Protein AF-A0A5R1NXG4-F1 (afdb_monomer_lite)

Radius of gyration: 17.3 Å; chains: 1; bounding box: 42×16×55 Å

Secondary structure (DSSP, 8-state):
-EEEEEE-HHHHHHHHHHHHHSSS-EEEEEEEEEEPTT-TT-EEEEEEEEE---PPPP-----

pLDDT: mean 86.78, std 11.95, range [50.22, 96.69]

Structure (mmCIF, N/CA/C/O backbone):
data_AF-A0A5R1NXG4-F1
#
_entry.id   AF-A0A5R1NXG4-F1
#
loop_
_atom_site.group_PDB
_atom_site.id
_atom_site.type_symbol
_atom_site.label_atom_id
_atom_site.label_alt_id
_atom_site.label_comp_id
_atom_site.label_asym_id
_atom_site.label_entity_id
_atom_site.label_seq_id
_atom_site.pdbx_PDB_ins_code
_atom_site.Cartn_x
_atom_site.Cartn_y
_atom_site.Cartn_z
_atom_site.occupancy
_atom_site.B_iso_or_equiv
_atom_site.auth_seq_id
_atom_site.auth_comp_id
_atom_site.auth_asym_id
_atom_site.auth_atom_id
_atom_site.pdbx_PDB_model_num
ATOM 1 N N . MET A 1 1 ? -6.350 -6.610 4.679 1.00 85.06 1 MET A N 1
ATOM 2 C CA . MET A 1 1 ? -6.814 -5.902 3.462 1.00 85.06 1 MET A CA 1
ATOM 3 C C . MET A 1 1 ? -5.605 -5.746 2.554 1.00 85.06 1 MET A C 1
ATOM 5 O O . MET A 1 1 ? -4.512 -5.608 3.091 1.00 85.06 1 MET A O 1
ATOM 9 N N . GLN A 1 2 ? -5.763 -5.834 1.235 1.00 90.00 2 GLN A N 1
ATOM 10 C CA . GLN A 1 2 ? -4.645 -5.751 0.293 1.00 90.00 2 GLN A CA 1
ATOM 11 C C . GLN A 1 2 ? -5.006 -4.810 -0.853 1.00 90.00 2 GLN A C 1
ATOM 13 O O . GLN A 1 2 ? -6.116 -4.873 -1.376 1.00 90.00 2 GLN A O 1
ATOM 18 N N . VAL A 1 3 ? -4.071 -3.938 -1.217 1.00 90.75 3 VAL A N 1
ATOM 19 C CA . VAL A 1 3 ? -4.224 -2.945 -2.278 1.00 90.75 3 VAL A CA 1
ATOM 20 C C . VAL A 1 3 ? -3.020 -3.033 -3.199 1.00 90.75 3 VAL A C 1
ATOM 22 O O . VAL A 1 3 ? -1.884 -3.098 -2.733 1.00 90.75 3 VAL A O 1
ATOM 25 N N . THR A 1 4 ? -3.269 -3.005 -4.503 1.00 93.88 4 THR A N 1
ATOM 26 C CA . THR A 1 4 ? -2.220 -2.960 -5.519 1.00 93.88 4 THR A CA 1
ATOM 27 C C . THR A 1 4 ? -2.292 -1.627 -6.248 1.00 93.88 4 THR A C 1
ATOM 29 O O . THR A 1 4 ? -3.350 -1.260 -6.756 1.00 93.88 4 THR A O 1
ATOM 32 N N . VAL A 1 5 ? -1.180 -0.896 -6.283 1.00 94.56 5 VAL A N 1
ATOM 33 C CA . VAL A 1 5 ? -1.063 0.404 -6.956 1.00 94.56 5 VAL A CA 1
ATOM 34 C C . VAL A 1 5 ? 0.138 0.406 -7.888 1.00 94.56 5 VAL A C 1
ATOM 36 O O . VAL A 1 5 ? 1.156 -0.218 -7.605 1.00 94.56 5 VAL A O 1
ATOM 39 N N . THR A 1 6 ? 0.035 1.121 -9.004 1.00 96.44 6 THR A N 1
ATOM 40 C CA . THR A 1 6 ? 1.159 1.341 -9.918 1.00 96.44 6 THR A CA 1
ATOM 41 C C . THR A 1 6 ? 1.527 2.817 -9.909 1.00 96.44 6 THR A C 1
ATOM 43 O O . THR A 1 6 ? 0.655 3.664 -10.075 1.00 96.44 6 THR A O 1
ATOM 46 N N . GLY A 1 7 ? 2.806 3.118 -9.710 1.00 95.00 7 GLY A N 1
ATOM 47 C CA . GLY A 1 7 ? 3.323 4.483 -9.630 1.00 95.00 7 GLY A CA 1
ATOM 48 C C . GLY A 1 7 ? 4.841 4.489 -9.508 1.00 95.00 7 GLY A C 1
ATOM 49 O O . GLY A 1 7 ? 5.470 3.429 -9.468 1.00 95.00 7 GLY A O 1
ATOM 50 N N . SER A 1 8 ? 5.460 5.666 -9.462 1.00 96.12 8 SER A N 1
ATOM 51 C CA . SER A 1 8 ? 6.873 5.749 -9.097 1.00 96.12 8 SER A CA 1
ATOM 52 C C . SER A 1 8 ? 7.057 5.282 -7.653 1.00 96.12 8 SER A C 1
ATOM 54 O O . SER A 1 8 ? 6.137 5.329 -6.834 1.00 96.12 8 SER A O 1
ATOM 56 N N . TYR A 1 9 ? 8.265 4.842 -7.305 1.00 93.62 9 TYR A N 1
ATOM 57 C CA . TYR A 1 9 ? 8.539 4.405 -5.935 1.00 93.62 9 TYR A CA 1
ATOM 58 C C . TYR A 1 9 ? 8.265 5.515 -4.902 1.00 93.62 9 TYR A C 1
ATOM 60 O O . TYR A 1 9 ? 7.751 5.236 -3.823 1.00 93.62 9 TYR A O 1
ATOM 68 N N . ALA A 1 10 ? 8.539 6.777 -5.254 1.00 95.88 10 ALA A N 1
ATOM 69 C CA . ALA A 1 10 ? 8.259 7.926 -4.396 1.00 95.88 10 ALA A CA 1
ATOM 70 C C . ALA A 1 10 ? 6.752 8.118 -4.151 1.00 95.88 10 ALA A C 1
ATOM 72 O O . ALA A 1 10 ? 6.343 8.286 -3.007 1.00 95.88 10 ALA A O 1
ATOM 73 N N . GLU A 1 11 ? 5.926 8.023 -5.197 1.00 96.19 11 GLU A N 1
ATOM 74 C CA . GLU A 1 11 ? 4.462 8.128 -5.078 1.00 96.19 11 GLU A CA 1
ATOM 75 C C . GLU A 1 11 ? 3.868 6.983 -4.248 1.00 96.19 11 GLU A C 1
ATOM 77 O O . GLU A 1 11 ? 2.942 7.189 -3.467 1.00 96.19 11 GLU A O 1
ATOM 82 N N . VAL A 1 12 ? 4.423 5.772 -4.366 1.00 95.69 12 VAL A N 1
ATOM 83 C CA . VAL A 1 12 ? 4.006 4.631 -3.538 1.00 95.69 12 VAL A CA 1
ATOM 84 C C . VAL A 1 12 ? 4.303 4.882 -2.060 1.00 95.69 12 VAL A C 1
ATOM 86 O O . VAL A 1 12 ? 3.468 4.579 -1.208 1.00 95.69 12 VAL A O 1
ATOM 89 N N . LEU A 1 13 ? 5.476 5.433 -1.737 1.00 94.75 13 LEU A N 1
ATOM 90 C CA . LEU A 1 13 ? 5.828 5.760 -0.354 1.00 94.75 13 LEU A CA 1
ATOM 91 C C . LEU A 1 13 ? 4.958 6.885 0.213 1.00 94.75 13 LEU A C 1
ATOM 93 O O . LEU A 1 13 ? 4.543 6.792 1.367 1.00 94.75 13 LEU A O 1
ATOM 97 N N . ASP A 1 14 ? 4.645 7.901 -0.591 1.00 95.06 14 ASP A N 1
ATOM 98 C CA . ASP A 1 14 ? 3.718 8.970 -0.207 1.00 95.06 14 ASP A CA 1
ATOM 99 C C . ASP A 1 14 ? 2.323 8.407 0.108 1.00 95.06 14 ASP A C 1
ATOM 101 O O . ASP A 1 14 ? 1.754 8.679 1.166 1.00 95.06 14 ASP A O 1
ATOM 105 N N . PHE A 1 15 ? 1.824 7.499 -0.735 1.00 93.25 15 PHE A N 1
ATOM 106 C CA . PHE A 1 15 ? 0.559 6.810 -0.492 1.00 93.25 15 PHE A CA 1
ATOM 107 C C . PHE A 1 15 ? 0.569 5.994 0.814 1.00 93.25 15 PHE A C 1
ATOM 109 O O . PHE A 1 15 ? -0.381 6.063 1.597 1.00 93.25 15 PHE A O 1
ATOM 116 N N . VAL A 1 16 ? 1.645 5.248 1.092 1.00 93.00 16 VAL A N 1
ATOM 117 C CA . VAL A 1 16 ? 1.806 4.496 2.352 1.00 93.00 16 VAL A CA 1
ATOM 118 C C . VAL A 1 16 ? 1.843 5.434 3.561 1.00 93.00 16 VAL A C 1
ATOM 120 O O . VAL A 1 16 ? 1.213 5.142 4.581 1.00 93.00 16 VAL A O 1
ATOM 123 N N . ALA A 1 17 ? 2.537 6.568 3.453 1.00 91.88 17 ALA A N 1
ATOM 124 C CA . ALA A 1 17 ? 2.571 7.579 4.504 1.00 91.88 17 ALA A CA 1
ATOM 125 C C . ALA A 1 17 ? 1.173 8.168 4.757 1.00 91.88 17 ALA A C 1
ATOM 127 O O . ALA A 1 17 ? 0.756 8.290 5.910 1.00 91.88 17 ALA A O 1
ATOM 128 N N . GLY A 1 18 ? 0.411 8.444 3.696 1.00 91.69 18 GLY A N 1
ATOM 129 C CA . GLY A 1 18 ? -0.977 8.896 3.785 1.00 91.69 18 GLY A CA 1
ATOM 130 C C . GLY A 1 18 ? -1.898 7.884 4.471 1.00 91.69 18 GLY A C 1
ATOM 131 O O . GLY A 1 18 ? -2.720 8.270 5.303 1.00 91.69 18 GLY A O 1
ATOM 132 N N . LEU A 1 19 ? -1.732 6.585 4.191 1.00 89.19 19 LEU A N 1
ATOM 133 C CA . LEU A 1 19 ? -2.483 5.526 4.877 1.00 89.19 19 LEU A CA 1
ATOM 134 C C . LEU A 1 19 ? -2.207 5.503 6.388 1.00 89.19 19 LEU A C 1
ATOM 136 O O . LEU A 1 19 ? -3.142 5.345 7.168 1.00 89.19 19 LEU A O 1
ATOM 140 N N . GLN A 1 20 ? -0.950 5.685 6.795 1.00 87.75 20 GLN A N 1
ATOM 141 C CA . GLN A 1 20 ? -0.521 5.643 8.201 1.00 87.75 20 GLN A CA 1
ATOM 142 C C . GLN A 1 20 ? -0.822 6.937 8.974 1.00 87.75 20 GLN A C 1
ATOM 144 O O . GLN A 1 20 ? -1.009 6.902 10.186 1.00 87.75 20 GLN A O 1
ATOM 149 N N . SER A 1 21 ? -0.881 8.081 8.289 1.00 87.81 21 SER A N 1
ATOM 150 C CA . SER A 1 21 ? -1.179 9.392 8.886 1.00 87.81 21 SER A CA 1
ATOM 151 C C . SER A 1 21 ? -2.668 9.770 8.829 1.00 87.81 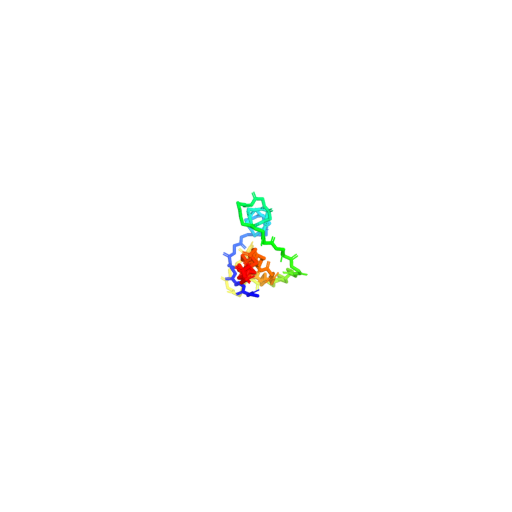21 SER A C 1
ATOM 153 O O . SER A 1 21 ? -3.051 10.858 9.272 1.00 87.81 21 SER A O 1
ATOM 155 N N . GLY A 1 22 ? -3.512 8.923 8.238 1.00 80.81 22 GLY A N 1
ATOM 156 C CA . GLY A 1 22 ? -4.936 9.184 8.058 1.00 80.81 22 GLY A CA 1
ATOM 157 C C . GLY A 1 22 ? -5.742 9.162 9.362 1.00 80.81 22 GLY A C 1
ATOM 158 O O . GLY A 1 22 ? -5.304 8.694 10.407 1.00 80.81 22 GLY A O 1
ATOM 159 N N . SER A 1 23 ? -6.995 9.621 9.294 1.00 78.00 23 SER A N 1
ATOM 160 C CA . SER A 1 23 ? -7.920 9.662 10.444 1.00 78.00 23 SER A CA 1
ATOM 161 C C . SER A 1 23 ? -8.410 8.278 10.895 1.00 78.00 23 SER A C 1
ATOM 163 O O . SER A 1 23 ? -9.105 8.159 11.903 1.00 78.00 23 SER A O 1
ATOM 165 N N . ARG A 1 24 ? -8.124 7.232 10.112 1.00 79.69 24 ARG A N 1
ATOM 166 C CA . ARG A 1 24 ? -8.487 5.843 10.405 1.00 79.69 24 ARG A CA 1
ATOM 167 C C . ARG A 1 24 ? -7.251 5.125 10.917 1.00 79.69 24 ARG A C 1
ATOM 169 O O . ARG A 1 24 ? -6.183 5.269 10.337 1.00 79.69 24 ARG A O 1
ATOM 176 N N . LEU A 1 25 ? -7.421 4.301 11.948 1.00 82.38 25 LEU A N 1
ATOM 177 C CA . LEU A 1 25 ? -6.365 3.409 12.412 1.00 82.38 25 LEU A CA 1
ATOM 178 C C . LEU A 1 25 ? -6.123 2.333 11.347 1.00 82.38 25 LEU A C 1
ATOM 180 O O . LEU A 1 25 ? -6.832 1.326 11.287 1.00 82.38 25 LEU A O 1
ATOM 184 N N . PHE A 1 26 ? -5.149 2.583 10.479 1.00 86.19 26 PHE A N 1
ATOM 185 C CA . PHE A 1 26 ? -4.702 1.653 9.455 1.00 86.19 26 PHE A CA 1
ATOM 186 C C . PHE A 1 26 ? -3.245 1.295 9.723 1.00 86.19 26 PHE A C 1
ATOM 188 O O . PHE A 1 26 ? -2.368 2.147 9.631 1.00 86.19 26 PHE A O 1
ATOM 195 N N . LEU A 1 27 ? -2.984 0.028 10.034 1.00 89.38 27 LEU A N 1
ATOM 196 C CA . LEU A 1 27 ? -1.626 -0.478 10.171 1.00 89.38 27 LEU A CA 1
ATOM 197 C C . LEU A 1 27 ? -1.237 -1.183 8.878 1.00 89.38 27 LEU A C 1
ATOM 199 O O . LEU A 1 27 ? -1.773 -2.242 8.563 1.00 89.38 27 LEU A O 1
ATOM 203 N N . VAL A 1 28 ? -0.293 -0.611 8.144 1.00 91.38 28 VAL A N 1
ATOM 204 C CA . VAL A 1 28 ? 0.406 -1.311 7.063 1.00 91.38 28 VAL A CA 1
ATOM 205 C C . VAL A 1 28 ? 1.306 -2.372 7.691 1.00 91.38 28 VAL A C 1
ATOM 207 O O . VAL A 1 28 ? 2.166 -2.040 8.504 1.00 91.38 28 VAL A O 1
ATOM 210 N N . ASP A 1 29 ? 1.095 -3.633 7.319 1.00 92.50 29 ASP A N 1
ATOM 211 C CA . ASP A 1 29 ? 1.886 -4.775 7.792 1.00 92.50 29 ASP A CA 1
ATOM 212 C C . ASP A 1 29 ? 2.904 -5.258 6.747 1.00 92.50 29 ASP A C 1
ATOM 214 O O . ASP A 1 29 ? 3.920 -5.853 7.103 1.00 92.50 29 ASP A O 1
ATOM 218 N N . GLY A 1 30 ? 2.683 -4.937 5.466 1.00 92.88 30 GLY A N 1
ATOM 219 C CA . GLY A 1 30 ? 3.586 -5.332 4.392 1.00 92.88 30 GLY A CA 1
ATOM 220 C C . GLY A 1 30 ? 3.531 -4.423 3.168 1.00 92.88 30 GLY A C 1
ATOM 221 O O . GLY A 1 30 ? 2.470 -3.943 2.770 1.00 92.88 30 GLY A O 1
ATOM 222 N N . LEU A 1 31 ? 4.693 -4.232 2.543 1.00 94.44 31 LEU A N 1
ATOM 223 C CA . LEU A 1 31 ? 4.869 -3.561 1.257 1.00 94.44 31 LEU A CA 1
ATOM 224 C C . LEU A 1 31 ? 5.779 -4.427 0.379 1.00 94.44 31 LEU A C 1
ATOM 226 O O . LEU A 1 31 ? 6.938 -4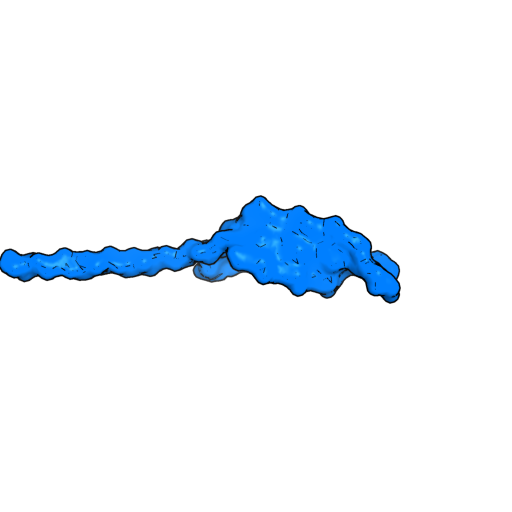.647 0.719 1.00 94.44 31 LEU A O 1
ATOM 230 N N . GLY A 1 32 ? 5.264 -4.896 -0.753 1.00 95.25 32 GLY A N 1
ATOM 231 C CA . GLY A 1 32 ? 6.052 -5.543 -1.800 1.00 95.25 32 GLY A CA 1
ATOM 232 C C . GLY A 1 32 ? 6.052 -4.689 -3.059 1.00 95.25 32 GLY A C 1
ATOM 233 O O . GLY A 1 32 ? 4.995 -4.227 -3.475 1.00 95.25 32 GLY A O 1
ATOM 234 N N . THR A 1 33 ? 7.207 -4.479 -3.683 1.00 95.44 33 THR A N 1
ATOM 235 C CA . THR A 1 33 ? 7.318 -3.729 -4.940 1.00 95.44 33 THR A CA 1
ATOM 236 C C . THR A 1 33 ? 7.985 -4.582 -6.007 1.00 95.44 33 THR A C 1
ATOM 238 O O . THR A 1 33 ? 8.985 -5.254 -5.763 1.00 95.44 33 THR A O 1
ATOM 241 N N . VAL A 1 34 ? 7.420 -4.564 -7.210 1.00 96.06 34 VAL A N 1
ATOM 242 C CA . VAL A 1 34 ? 8.005 -5.190 -8.401 1.00 96.06 34 VAL A CA 1
ATOM 243 C C . VAL A 1 34 ? 8.012 -4.182 -9.541 1.00 96.06 34 VAL A C 1
ATOM 245 O O . VAL A 1 34 ? 7.164 -3.294 -9.582 1.00 96.06 34 VAL A O 1
ATOM 248 N N . ALA A 1 35 ? 8.961 -4.286 -10.469 1.00 94.81 35 ALA A N 1
ATOM 249 C CA . ALA A 1 35 ? 8.974 -3.413 -11.641 1.00 94.81 35 ALA A CA 1
ATOM 250 C C . ALA A 1 35 ? 7.677 -3.590 -12.447 1.00 94.81 35 ALA A C 1
ATOM 252 O O . ALA A 1 35 ? 7.252 -4.720 -12.706 1.00 94.81 35 ALA A O 1
ATOM 253 N N . ALA A 1 36 ? 7.042 -2.482 -12.832 1.00 93.94 36 ALA A N 1
ATOM 254 C CA . ALA A 1 36 ? 5.824 -2.535 -13.626 1.00 93.94 36 ALA A CA 1
ATOM 255 C C . ALA A 1 36 ? 6.169 -2.948 -15.075 1.00 93.94 36 ALA A C 1
ATOM 257 O O . ALA A 1 36 ? 6.977 -2.284 -15.735 1.00 93.94 36 ALA A O 1
ATOM 258 N N . PRO A 1 37 ? 5.597 -4.047 -15.599 1.00 92.25 37 PRO A N 1
ATOM 259 C CA . PRO A 1 37 ? 5.927 -4.524 -16.936 1.00 92.25 37 PRO A CA 1
ATOM 260 C C . PRO A 1 37 ? 5.470 -3.516 -17.995 1.00 92.25 37 PRO A C 1
ATOM 262 O O . PRO A 1 37 ? 4.329 -3.063 -17.985 1.00 92.25 37 PRO A O 1
ATOM 265 N N . GLY A 1 38 ? 6.369 -3.160 -18.916 1.00 91.19 38 GLY A N 1
ATOM 266 C CA . GLY A 1 38 ? 6.084 -2.200 -19.991 1.00 91.19 38 GLY A CA 1
ATOM 267 C C . GLY A 1 38 ? 6.044 -0.730 -19.555 1.00 91.19 38 GLY A C 1
ATOM 268 O O . GLY A 1 38 ? 5.743 0.130 -20.378 1.00 91.19 38 GLY A O 1
ATOM 269 N N . LEU A 1 39 ? 6.365 -0.431 -18.292 1.00 91.69 39 LEU A N 1
ATOM 270 C CA . LEU A 1 39 ? 6.281 0.905 -17.702 1.00 91.69 39 LEU A CA 1
ATOM 271 C C . LEU A 1 39 ? 7.613 1.263 -17.014 1.00 91.69 39 LEU A C 1
ATOM 273 O O . LEU A 1 39 ? 7.767 1.069 -15.805 1.00 91.69 39 LEU A O 1
ATOM 277 N N . PRO A 1 40 ? 8.614 1.748 -17.772 1.00 90.25 40 PRO A N 1
ATOM 278 C CA . PRO A 1 40 ? 9.940 2.019 -17.231 1.00 90.25 40 PRO A CA 1
ATOM 279 C C . PRO A 1 40 ? 9.890 3.104 -16.149 1.00 90.25 40 PRO A C 1
ATOM 281 O O . PRO A 1 40 ? 9.262 4.145 -16.324 1.00 90.25 40 PRO A O 1
ATOM 284 N N . GLY A 1 41 ? 10.572 2.857 -15.029 1.00 90.69 41 GLY A N 1
ATOM 285 C CA . GLY A 1 41 ? 10.619 3.779 -13.887 1.00 90.69 41 GLY A CA 1
ATOM 286 C C . GLY A 1 41 ? 9.420 3.696 -12.936 1.00 90.69 41 GLY A C 1
ATOM 287 O O . GLY A 1 41 ? 9.438 4.352 -11.895 1.00 90.69 41 GLY A O 1
ATOM 288 N N . LEU A 1 42 ? 8.415 2.870 -13.246 1.00 95.44 42 LEU A N 1
ATOM 289 C CA . LEU A 1 42 ? 7.264 2.625 -12.380 1.00 95.44 42 LEU A CA 1
ATOM 290 C C . LEU A 1 42 ? 7.358 1.251 -11.710 1.00 95.44 42 LEU A C 1
ATOM 292 O O . LEU A 1 42 ? 7.941 0.297 -12.234 1.00 95.44 42 LEU A O 1
ATOM 296 N N . VAL A 1 43 ? 6.759 1.155 -10.529 1.00 96.56 43 VAL A N 1
ATOM 297 C CA . VAL A 1 43 ? 6.645 -0.076 -9.752 1.00 96.56 43 VAL A CA 1
ATOM 298 C C . VAL A 1 43 ? 5.179 -0.426 -9.562 1.00 96.56 43 VAL A C 1
ATOM 300 O O . VAL A 1 43 ? 4.330 0.448 -9.397 1.00 96.56 43 VAL A O 1
ATOM 303 N N . ASN A 1 44 ? 4.891 -1.720 -9.568 1.00 96.19 44 ASN A N 1
ATOM 304 C CA . ASN A 1 44 ? 3.643 -2.255 -9.069 1.00 96.19 44 ASN A CA 1
ATOM 305 C C . ASN A 1 44 ? 3.846 -2.623 -7.595 1.00 96.19 44 ASN A C 1
ATOM 307 O O . ASN A 1 44 ? 4.634 -3.515 -7.267 1.00 96.19 44 ASN A O 1
ATOM 311 N N . ALA A 1 45 ? 3.183 -1.897 -6.706 1.00 96.12 45 ALA A N 1
ATOM 312 C CA . ALA A 1 45 ? 3.296 -2.055 -5.269 1.00 96.12 45 ALA A CA 1
ATOM 313 C C . ALA A 1 45 ? 2.071 -2.775 -4.715 1.00 96.12 45 ALA A C 1
ATOM 315 O O . ALA A 1 45 ? 0.939 -2.365 -4.950 1.00 96.12 45 ALA A O 1
ATOM 316 N N . THR A 1 46 ? 2.306 -3.836 -3.953 1.00 96.69 46 THR A N 1
ATOM 317 C CA . THR A 1 46 ? 1.288 -4.555 -3.191 1.00 96.69 46 THR A CA 1
ATOM 318 C C . THR A 1 46 ? 1.433 -4.191 -1.724 1.00 96.69 46 THR A C 1
ATOM 320 O O . THR A 1 46 ? 2.453 -4.477 -1.100 1.00 96.69 46 THR A O 1
ATOM 323 N N . ILE A 1 47 ? 0.406 -3.552 -1.180 1.00 94.75 47 ILE A N 1
ATOM 324 C CA . ILE A 1 47 ? 0.351 -3.054 0.190 1.00 94.75 47 ILE A CA 1
ATOM 325 C C . ILE A 1 47 ? -0.659 -3.903 0.947 1.00 94.75 47 ILE A C 1
ATOM 327 O O . ILE A 1 47 ? -1.804 -4.042 0.514 1.00 94.75 47 ILE A O 1
ATOM 331 N N .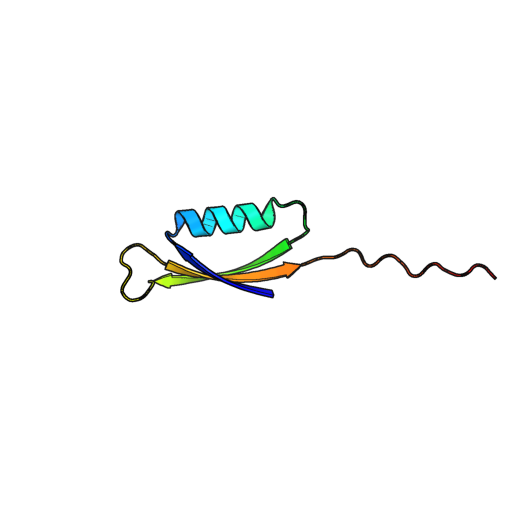 SER A 1 48 ? -0.244 -4.463 2.076 1.00 94.25 48 SER A N 1
ATOM 332 C CA . SER A 1 48 ? -1.114 -5.209 2.984 1.00 94.25 48 SER A CA 1
ATOM 333 C C . SER A 1 48 ? -1.231 -4.469 4.309 1.00 94.25 48 SER A C 1
ATOM 335 O O . SER A 1 48 ? -0.275 -3.838 4.771 1.00 94.25 48 SER A O 1
ATOM 337 N N . GLY A 1 49 ? -2.431 -4.488 4.883 1.00 92.12 49 GLY A N 1
ATOM 338 C CA . GLY A 1 49 ? -2.663 -3.871 6.178 1.00 92.12 49 GLY A CA 1
ATOM 339 C C . GLY A 1 49 ? -3.954 -4.281 6.870 1.00 92.12 49 GLY A C 1
ATOM 340 O O . GLY A 1 49 ? -4.857 -4.908 6.295 1.00 92.12 49 GLY A O 1
ATOM 341 N N . LEU A 1 50 ? -4.034 -3.874 8.132 1.00 90.69 50 LEU A N 1
ATOM 342 C CA . LEU A 1 50 ? -5.138 -4.092 9.053 1.00 90.69 50 LEU A CA 1
ATOM 343 C C . LEU A 1 50 ? -5.864 -2.770 9.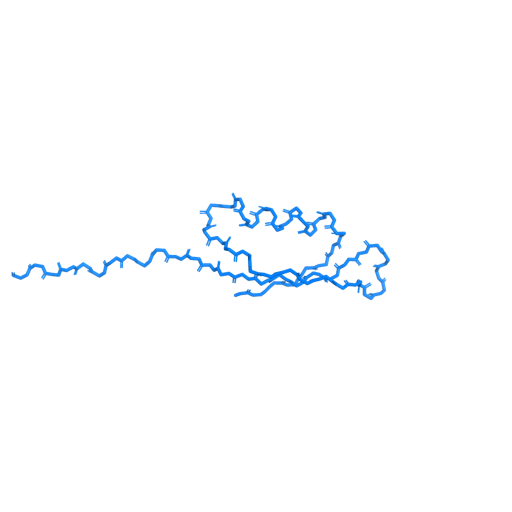309 1.00 90.69 50 LEU A C 1
ATOM 345 O O . LEU A 1 50 ? -5.243 -1.752 9.612 1.00 90.69 50 LEU A O 1
ATOM 349 N N . VAL A 1 51 ? -7.194 -2.799 9.213 1.00 87.44 51 VAL A N 1
ATOM 350 C CA . VAL A 1 51 ? -8.051 -1.677 9.607 1.00 87.44 51 VAL A CA 1
ATOM 351 C C . VAL A 1 51 ? -8.575 -1.968 10.999 1.00 87.44 51 VAL A C 1
ATOM 353 O O . VAL A 1 51 ? -9.277 -2.960 11.196 1.00 87.44 51 VAL A O 1
ATOM 356 N N . TYR A 1 52 ? -8.273 -1.096 11.950 1.00 82.00 52 TYR A N 1
ATOM 357 C CA . TYR A 1 52 ? -8.821 -1.200 13.292 1.00 82.00 52 TYR A CA 1
ATOM 358 C C . TYR A 1 52 ? -10.076 -0.343 13.398 1.00 82.00 52 TYR A C 1
ATOM 360 O O . TYR A 1 52 ? -10.091 0.842 13.064 1.00 82.00 52 TYR A O 1
ATOM 368 N N . SER A 1 53 ? -11.149 -0.963 13.877 1.00 79.44 53 SER A N 1
ATOM 369 C CA . SER A 1 53 ? -12.381 -0.283 14.245 1.00 79.44 53 SER A CA 1
ATOM 370 C C . SER A 1 53 ? -12.653 -0.565 15.714 1.00 79.44 53 SER A C 1
ATOM 372 O O . SER A 1 53 ? -12.561 -1.711 16.157 1.00 79.44 53 SER A O 1
ATOM 374 N N . LEU A 1 54 ? -12.963 0.484 16.474 1.00 68.06 54 LEU A N 1
ATOM 375 C CA . LEU A 1 54 ? -13.470 0.331 17.829 1.00 68.06 54 LEU A CA 1
ATOM 376 C C . LEU A 1 54 ? -14.879 -0.254 17.724 1.00 68.06 54 LEU A C 1
ATOM 378 O O . LEU A 1 54 ? -15.818 0.438 17.332 1.0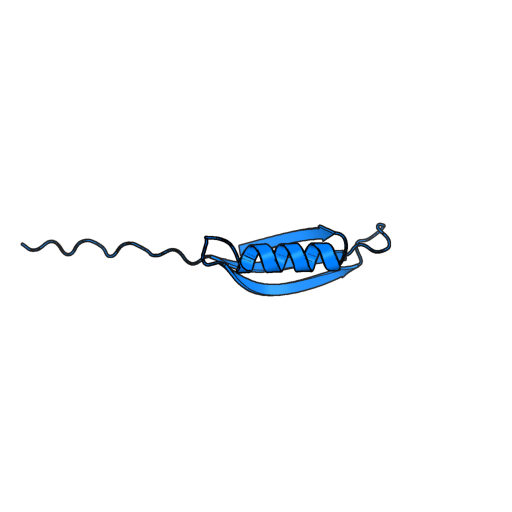0 68.06 54 LEU A O 1
ATOM 382 N N . VAL A 1 55 ? -15.022 -1.534 18.058 1.00 70.62 55 VAL A N 1
ATOM 383 C CA . VAL A 1 55 ? -16.342 -2.137 18.240 1.00 70.62 55 VAL A CA 1
ATOM 384 C C . VAL A 1 55 ? -16.897 -1.554 19.536 1.00 70.62 55 VAL A C 1
ATOM 386 O O . VAL A 1 55 ? -16.288 -1.727 20.593 1.00 70.62 55 VAL A O 1
ATOM 389 N N . ALA A 1 56 ? -18.002 -0.808 19.460 1.00 65.25 56 ALA A N 1
ATOM 390 C CA . ALA A 1 56 ? -18.648 -0.280 20.656 1.00 65.25 56 ALA A CA 1
ATOM 391 C C . ALA A 1 56 ? -18.942 -1.445 21.621 1.00 65.25 56 ALA A C 1
ATOM 393 O O . ALA A 1 56 ? -19.456 -2.475 21.169 1.00 65.25 56 ALA A O 1
ATOM 394 N N . PRO A 1 57 ? -18.606 -1.328 22.920 1.00 61.12 57 PRO A N 1
ATOM 395 C 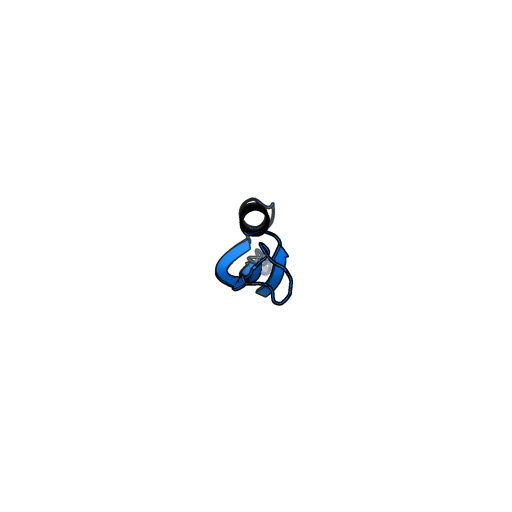CA . PRO A 1 57 ? -18.926 -2.379 23.872 1.00 61.12 57 PRO A CA 1
ATOM 396 C C . PRO A 1 57 ? -20.443 -2.582 23.872 1.00 61.12 57 PRO A C 1
ATOM 398 O O . PRO A 1 57 ? -21.199 -1.608 23.917 1.00 61.12 57 PRO A O 1
ATOM 401 N N . ALA A 1 58 ? -20.890 -3.838 23.786 1.00 64.69 58 ALA A N 1
ATOM 402 C CA . ALA A 1 58 ? -22.303 -4.159 23.931 1.00 64.69 58 ALA A CA 1
ATOM 403 C C . ALA A 1 58 ? -22.768 -3.586 25.272 1.00 64.69 58 ALA A C 1
ATOM 405 O O . ALA A 1 58 ? -22.187 -3.910 26.310 1.00 64.69 58 ALA A O 1
ATOM 406 N N . ALA A 1 59 ? -23.749 -2.681 25.237 1.00 63.06 59 ALA A N 1
ATOM 407 C CA . ALA A 1 59 ? -24.262 -2.039 26.436 1.00 63.06 59 ALA A CA 1
ATOM 408 C C . ALA A 1 59 ? -24.667 -3.132 27.432 1.00 63.06 59 ALA A C 1
ATOM 410 O O . ALA A 1 59 ? -25.570 -3.922 27.155 1.00 63.06 59 ALA A O 1
ATOM 411 N N . ALA A 1 60 ? -23.965 -3.210 28.563 1.00 61.19 60 ALA A N 1
ATOM 412 C CA . ALA A 1 60 ? -24.340 -4.109 29.638 1.00 61.19 60 ALA A CA 1
ATOM 413 C C . ALA A 1 60 ? -25.727 -3.669 30.118 1.00 61.19 60 ALA A C 1
ATOM 415 O O . ALA A 1 60 ? -25.867 -2.580 30.676 1.00 61.19 60 ALA A O 1
ATOM 416 N N . SER A 1 61 ? -26.761 -4.471 29.848 1.00 61.84 61 SER A N 1
ATOM 417 C CA . SER A 1 61 ? -28.095 -4.191 30.369 1.00 61.84 61 SER A CA 1
ATOM 418 C C . SER A 1 61 ? -28.043 -4.358 31.882 1.00 61.84 61 SER A C 1
ATOM 420 O O . SER A 1 61 ? -27.958 -5.478 32.387 1.00 61.84 61 SER A O 1
ATOM 422 N N . THR A 1 62 ? -28.062 -3.251 32.612 1.00 50.22 62 THR A N 1
ATOM 423 C CA . THR A 1 62 ? -28.342 -3.266 34.045 1.00 50.22 62 THR A CA 1
ATOM 424 C C . THR A 1 62 ? -29.825 -3.586 34.208 1.00 50.22 62 THR A C 1
ATOM 426 O O . THR A 1 62 ? -30.668 -2.717 33.978 1.00 50.22 62 THR A O 1
ATOM 429 N N . GLY A 1 63 ? -30.122 -4.857 34.479 1.00 52.56 63 GLY A N 1
ATOM 430 C CA . GLY A 1 63 ? -31.413 -5.303 35.003 1.00 52.56 63 GLY A CA 1
ATOM 431 C C . GLY A 1 63 ? -31.482 -5.135 36.512 1.00 52.56 63 GLY A C 1
ATOM 432 O O . GLY A 1 63 ? -30.400 -5.074 37.141 1.00 52.56 63 GLY A O 1
#

Sequence (63 aa):
MQVTVTGSYAEVLDFVAGLQSGSRLFLVDGLGTVAAPGLPGLVNATISGLVYSLVAPAAASTG

Foldseek 3Di:
DKDKDKDAPVVVVVVVVCQVPDPWNKDWPDKDWDCDPPDPRMITIMIDIDTDDPDPPDPDPPD